Protein AF-A0A2S0XBP8-F1 (afdb_monomer_lite)

pLDDT: mean 96.59, std 1.71, range [90.12, 98.38]

Radius of gyration: 14.12 Å; chains: 1; bounding box: 32×30×44 Å

Secondary structure (DSSP, 8-state):
-BGGG--HHHHHHHHHHHHHHHGGG-HHHHGGGSTT---SSS--SEEEEEEETTEEEEEEEEEEEEEEETTEEEEEEEEE---

Foldseek 3Di:
DFLVPDDLVNLQLLLVVQLVVCVVVDVVSSVCSPPSHNDDPDDAGDKDFDADPVGTDWIKGWDWDWDADPNDTDTDIDIDPTD

Sequence (83 aa):
RWESELGLTDHAELSEFFRKSYGPTGAFNAQPFQGSRSWAGARPEVRVIGRDARGVAAHVGLLRRFIKVGGVDLLVAELGLYA

Structure (mmCIF, N/CA/C/O backbone):
data_AF-A0A2S0XBP8-F1
#
_entry.id   AF-A0A2S0XBP8-F1
#
loop_
_atom_site.group_PDB
_atom_site.id
_atom_site.type_symbol
_atom_site.label_atom_id
_atom_site.label_alt_id
_atom_site.label_comp_id
_atom_site.label_asym_id
_atom_site.label_entity_id
_atom_site.label_seq_id
_atom_site.pdbx_PDB_ins_code
_atom_site.Cartn_x
_atom_site.Cartn_y
_atom_site.Cartn_z
_atom_site.occupancy
_atom_site.B_iso_or_equiv
_atom_site.auth_seq_id
_atom_site.auth_comp_id
_atom_site.auth_asym_id
_atom_site.auth_atom_id
_atom_site.pdbx_PDB_model_num
ATOM 1 N N . ARG A 1 1 ? -2.324 -9.751 0.120 1.00 93.00 1 ARG A N 1
ATOM 2 C CA . ARG A 1 1 ? -1.115 -10.484 0.564 1.00 93.00 1 ARG A CA 1
ATOM 3 C C . ARG A 1 1 ? -0.700 -9.929 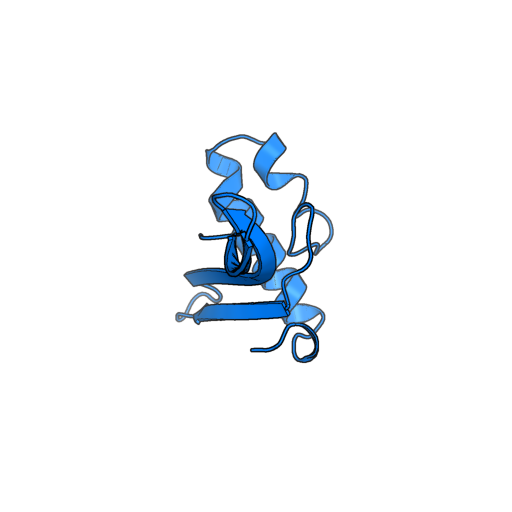1.911 1.00 93.00 1 ARG A C 1
ATOM 5 O O . ARG A 1 1 ? -0.859 -8.725 2.119 1.00 93.00 1 ARG A O 1
ATOM 12 N N . TRP A 1 2 ? -0.233 -10.782 2.811 1.00 97.38 2 TRP A N 1
ATOM 13 C CA . TRP A 1 2 ? 0.420 -10.349 4.042 1.00 97.38 2 TRP A CA 1
ATOM 14 C C . TRP A 1 2 ? 1.769 -9.721 3.708 1.00 97.38 2 TRP A C 1
ATOM 16 O O . TRP A 1 2 ? 2.431 -10.143 2.763 1.00 97.38 2 TRP A O 1
ATOM 26 N N . GLU A 1 3 ? 2.193 -8.728 4.484 1.00 96.94 3 GLU A N 1
ATOM 27 C CA . GLU A 1 3 ? 3.491 -8.079 4.262 1.00 96.94 3 GLU A CA 1
ATOM 28 C C . GLU A 1 3 ? 4.654 -9.076 4.330 1.00 96.94 3 GLU A C 1
ATOM 30 O O . GLU A 1 3 ? 5.607 -8.974 3.568 1.00 96.94 3 GLU A O 1
ATOM 35 N N . SER A 1 4 ? 4.548 -10.088 5.196 1.00 96.56 4 SER A N 1
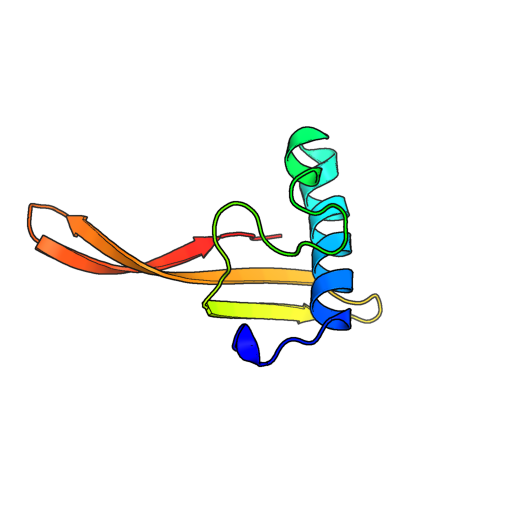ATOM 36 C CA . SER A 1 4 ? 5.544 -11.156 5.341 1.00 96.56 4 SER A CA 1
ATOM 37 C C . SER A 1 4 ? 5.660 -12.084 4.129 1.00 96.56 4 SER A C 1
ATOM 39 O O . SER A 1 4 ? 6.600 -12.868 4.065 1.00 96.56 4 SER A O 1
ATOM 41 N N . GLU A 1 5 ? 4.703 -12.041 3.200 1.00 97.88 5 GLU A N 1
ATOM 42 C CA . GLU A 1 5 ? 4.712 -12.843 1.970 1.00 97.88 5 GLU A CA 1
ATOM 43 C C . GLU A 1 5 ? 5.392 -12.115 0.803 1.00 97.88 5 GLU A C 1
ATOM 45 O O . GLU A 1 5 ? 5.569 -12.709 -0.260 1.00 97.88 5 GLU A O 1
ATOM 50 N N . LEU A 1 6 ? 5.729 -10.829 0.958 1.00 96.62 6 LEU A N 1
ATOM 51 C CA . LEU A 1 6 ? 6.359 -10.047 -0.099 1.00 96.62 6 LEU A CA 1
ATOM 52 C C . LEU A 1 6 ? 7.871 -10.254 -0.120 1.00 96.62 6 LEU A C 1
ATOM 54 O O . LEU A 1 6 ? 8.551 -10.220 0.907 1.00 96.62 6 LEU A O 1
ATOM 58 N N . GLY A 1 7 ? 8.395 -10.460 -1.326 1.00 96.25 7 GLY A N 1
ATOM 59 C CA . GLY A 1 7 ? 9.826 -10.557 -1.565 1.00 96.25 7 GLY A CA 1
ATOM 60 C C . GLY A 1 7 ? 10.473 -9.196 -1.814 1.00 96.25 7 GLY A C 1
ATOM 61 O O . GLY A 1 7 ? 9.814 -8.171 -1.993 1.00 96.25 7 GLY A O 1
ATOM 62 N N . LEU A 1 8 ? 11.804 -9.197 -1.920 1.00 96.38 8 LEU A N 1
ATOM 63 C CA . LEU A 1 8 ? 12.577 -7.995 -2.248 1.00 96.38 8 LEU A CA 1
ATOM 64 C C . LEU A 1 8 ? 12.123 -7.352 -3.571 1.00 96.38 8 LEU A C 1
ATOM 66 O O . LEU A 1 8 ? 12.030 -6.130 -3.662 1.00 96.38 8 LEU A O 1
ATOM 70 N N . THR A 1 9 ? 11.804 -8.169 -4.578 1.00 96.75 9 THR A N 1
ATOM 71 C CA . THR A 1 9 ? 11.326 -7.693 -5.883 1.00 96.75 9 THR A CA 1
ATOM 72 C C . THR A 1 9 ? 9.957 -7.023 -5.787 1.00 96.75 9 THR A C 1
ATOM 74 O O . THR A 1 9 ? 9.768 -5.978 -6.403 1.00 96.75 9 THR A O 1
ATOM 77 N N . ASP A 1 10 ? 9.033 -7.550 -4.971 1.00 97.25 10 ASP A N 1
ATOM 78 C CA . ASP A 1 10 ? 7.738 -6.898 -4.738 1.00 97.25 10 ASP A CA 1
ATOM 79 C C . ASP A 1 10 ? 7.938 -5.513 -4.105 1.00 97.25 10 ASP A C 1
ATOM 81 O O . ASP A 1 10 ? 7.322 -4.535 -4.527 1.00 97.25 10 ASP A O 1
ATOM 85 N N . HIS A 1 11 ? 8.834 -5.399 -3.118 1.00 97.69 11 HIS A N 1
ATOM 86 C CA . HIS A 1 11 ? 9.127 -4.114 -2.480 1.00 97.69 11 HIS A CA 1
ATOM 87 C C . HIS A 1 11 ? 9.801 -3.116 -3.427 1.00 97.69 11 HIS A C 1
ATOM 89 O O . HIS A 1 11 ? 9.475 -1.930 -3.376 1.00 97.69 11 HIS A O 1
ATOM 95 N N . ALA A 1 12 ? 10.703 -3.571 -4.297 1.00 98.19 12 ALA A N 1
ATOM 96 C CA . ALA A 1 12 ? 11.335 -2.718 -5.300 1.00 98.19 12 ALA A CA 1
ATOM 97 C C . ALA A 1 12 ? 10.310 -2.178 -6.313 1.00 98.19 12 ALA A C 1
ATOM 99 O O . ALA A 1 12 ? 10.291 -0.980 -6.591 1.00 98.19 12 ALA A O 1
ATOM 100 N N . GLU A 1 13 ? 9.411 -3.034 -6.800 1.00 98.19 13 GLU A N 1
ATOM 101 C CA . GLU A 1 13 ? 8.360 -2.638 -7.739 1.00 98.19 13 GLU A CA 1
ATOM 102 C C . GLU A 1 13 ? 7.349 -1.677 -7.092 1.00 98.19 13 GLU A C 1
ATOM 104 O O . GLU A 1 13 ? 7.011 -0.645 -7.670 1.00 98.19 13 GLU A O 1
ATOM 109 N N . LEU A 1 14 ? 6.917 -1.954 -5.856 1.00 98.25 14 LEU A N 1
ATOM 110 C CA . LEU A 1 14 ? 6.047 -1.056 -5.089 1.00 98.25 14 LEU A CA 1
ATOM 111 C C . LEU A 1 14 ? 6.717 0.297 -4.818 1.00 98.25 14 LEU A C 1
ATOM 113 O O . LEU A 1 14 ? 6.078 1.339 -4.923 1.00 98.25 14 LEU A O 1
ATOM 117 N N . SER A 1 15 ? 8.006 0.295 -4.478 1.00 98.06 15 SER A N 1
ATOM 118 C CA . SER A 1 15 ? 8.808 1.506 -4.286 1.00 98.06 15 SER A CA 1
ATOM 119 C C . SER A 1 15 ? 8.837 2.364 -5.554 1.00 98.06 15 SER A C 1
ATOM 121 O O . SER A 1 15 ? 8.599 3.572 -5.485 1.00 98.06 15 SER A O 1
ATOM 123 N N . GLU A 1 16 ? 9.062 1.751 -6.718 1.00 97.94 16 GLU A N 1
ATOM 124 C CA . GLU A 1 16 ? 9.024 2.451 -8.001 1.00 97.94 16 GLU A CA 1
ATOM 125 C C . GLU A 1 16 ? 7.624 2.991 -8.316 1.00 97.94 16 GLU A C 1
ATOM 127 O O . GLU A 1 16 ? 7.488 4.160 -8.690 1.00 97.94 16 GLU A O 1
ATOM 132 N N . PHE A 1 17 ? 6.589 2.173 -8.114 1.00 98.12 17 PHE A N 1
ATOM 133 C CA . PHE A 1 17 ? 5.194 2.570 -8.278 1.00 98.12 17 PHE A CA 1
ATOM 134 C C . PHE A 1 17 ? 4.860 3.798 -7.421 1.00 98.12 17 PHE A C 1
ATOM 136 O O . PHE A 1 17 ? 4.460 4.827 -7.958 1.00 98.12 17 PHE A O 1
ATOM 143 N N . PHE A 1 18 ? 5.139 3.769 -6.114 1.00 97.94 18 PHE A N 1
ATOM 144 C CA . PHE A 1 18 ? 4.870 4.903 -5.226 1.00 97.94 18 PHE A CA 1
ATOM 145 C C . PHE A 1 18 ? 5.662 6.155 -5.591 1.00 97.94 18 PHE A C 1
ATOM 147 O O . PHE A 1 18 ? 5.130 7.260 -5.498 1.00 97.94 18 PHE A O 1
ATOM 154 N N . ARG A 1 19 ? 6.915 6.020 -6.043 1.00 97.50 19 ARG A N 1
ATOM 155 C CA . ARG A 1 19 ? 7.672 7.174 -6.545 1.00 97.50 19 ARG A CA 1
ATOM 156 C C . ARG A 1 19 ? 6.991 7.819 -7.749 1.00 97.50 19 ARG A C 1
ATOM 158 O O . ARG A 1 19 ? 6.975 9.046 -7.828 1.00 97.50 19 ARG A O 1
ATOM 165 N N . LYS A 1 20 ? 6.457 7.019 -8.674 1.00 96.75 20 LYS A N 1
ATOM 166 C CA . LYS A 1 20 ? 5.742 7.512 -9.860 1.00 96.75 20 LYS A CA 1
ATOM 167 C C . LYS A 1 20 ? 4.379 8.105 -9.502 1.00 96.75 20 LYS A C 1
ATOM 169 O O . LYS A 1 20 ? 4.020 9.126 -10.076 1.00 96.75 20 LYS A O 1
ATOM 174 N N . SER A 1 21 ? 3.669 7.526 -8.535 1.00 96.94 21 SER A N 1
ATOM 175 C CA . SER A 1 21 ? 2.341 7.997 -8.122 1.00 96.94 21 SER A CA 1
ATOM 176 C C . SER A 1 21 ? 2.396 9.248 -7.241 1.00 96.94 21 SER A C 1
ATOM 178 O O . SER A 1 21 ? 1.634 10.186 -7.457 1.00 96.94 21 SER A O 1
AT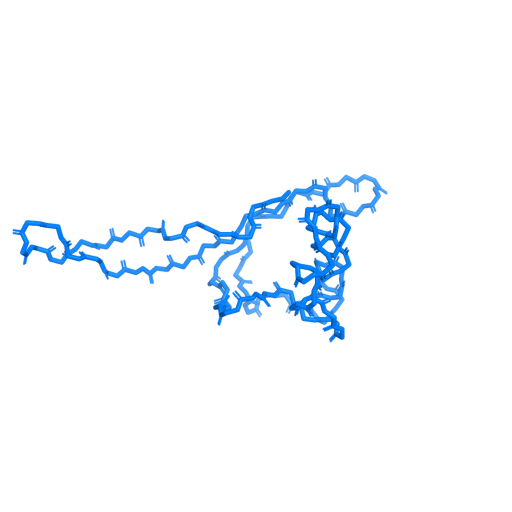OM 180 N N . TYR A 1 22 ? 3.322 9.313 -6.278 1.00 96.75 22 TYR A N 1
ATOM 181 C CA . TYR A 1 22 ? 3.439 10.449 -5.353 1.00 96.75 22 TYR A CA 1
ATOM 182 C C . TYR A 1 22 ? 4.423 11.531 -5.807 1.00 96.75 22 TYR A C 1
ATOM 184 O O . TYR A 1 22 ? 4.311 12.673 -5.376 1.00 96.75 22 TYR A O 1
ATOM 192 N N . GLY A 1 23 ? 5.374 11.223 -6.692 1.00 96.75 23 GLY A N 1
ATOM 193 C CA . GLY A 1 23 ? 6.323 12.211 -7.220 1.00 96.75 23 GLY A CA 1
ATOM 194 C C . GLY A 1 23 ? 5.665 13.454 -7.838 1.00 96.75 23 GLY A C 1
ATOM 195 O O . GLY A 1 23 ? 6.098 14.563 -7.515 1.00 96.75 23 GLY A O 1
ATOM 196 N N . PRO A 1 24 ? 4.600 13.316 -8.654 1.00 97.44 24 PRO A N 1
ATOM 197 C CA . PRO A 1 24 ? 3.883 14.452 -9.235 1.00 97.44 24 PRO A CA 1
ATOM 198 C C . PRO A 1 24 ? 3.235 15.396 -8.214 1.00 97.44 24 PRO A C 1
ATOM 200 O O . PRO A 1 24 ? 3.002 16.556 -8.538 1.00 97.44 24 PRO A O 1
ATOM 203 N N . THR A 1 25 ? 2.962 14.939 -6.984 1.00 94.81 25 THR A N 1
ATOM 204 C CA . THR A 1 25 ? 2.392 15.788 -5.920 1.00 94.81 25 THR A CA 1
ATOM 205 C C . THR A 1 25 ? 3.464 16.502 -5.090 1.00 94.81 25 THR A C 1
ATOM 207 O O . THR A 1 25 ? 3.138 17.291 -4.206 1.00 94.81 25 THR A O 1
ATOM 210 N N . GLY A 1 26 ? 4.745 16.246 -5.373 1.00 95.31 26 GLY A N 1
ATOM 211 C CA . GLY A 1 26 ? 5.888 16.904 -4.752 1.00 95.31 26 GLY A CA 1
ATOM 212 C C . GLY A 1 26 ? 7.056 15.944 -4.547 1.00 95.31 26 GLY A C 1
ATOM 213 O O . GLY A 1 26 ? 6.885 14.818 -4.082 1.00 95.31 26 GLY A O 1
ATOM 214 N N . ALA A 1 27 ? 8.277 16.413 -4.819 1.00 92.44 27 ALA A N 1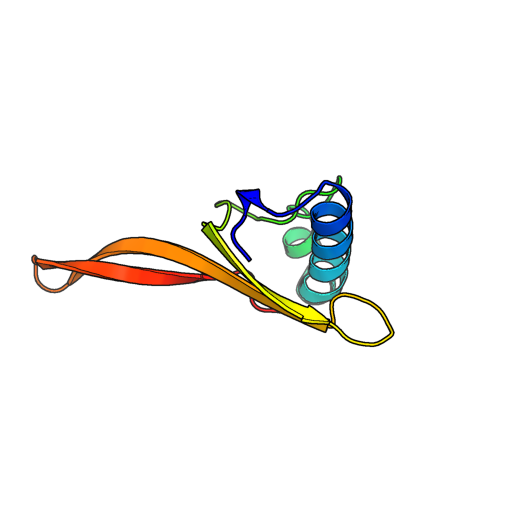
ATOM 215 C CA . ALA A 1 27 ? 9.485 15.593 -4.689 1.00 92.44 27 ALA A CA 1
ATOM 216 C C . ALA A 1 27 ? 9.650 14.996 -3.279 1.00 92.44 27 ALA A C 1
ATOM 218 O O . ALA A 1 27 ? 10.089 13.855 -3.147 1.00 92.44 27 ALA A O 1
ATOM 219 N N . PHE A 1 28 ? 9.242 15.737 -2.242 1.00 94.94 28 PHE A N 1
ATOM 220 C CA . PHE A 1 28 ? 9.228 15.274 -0.853 1.00 94.94 28 PHE A CA 1
ATOM 221 C C . PHE A 1 28 ? 8.371 14.012 -0.659 1.00 94.94 28 PHE A C 1
ATOM 223 O O . PHE A 1 28 ? 8.801 13.090 0.026 1.00 94.94 28 PHE A O 1
ATOM 230 N N . ASN A 1 29 ? 7.223 13.900 -1.333 1.00 94.44 29 ASN A N 1
ATOM 231 C CA . ASN A 1 29 ? 6.323 12.753 -1.184 1.00 94.44 29 ASN A CA 1
ATOM 232 C C . ASN A 1 29 ? 6.895 11.467 -1.805 1.00 94.44 29 ASN A C 1
ATOM 234 O O . ASN A 1 29 ? 6.536 10.369 -1.391 1.00 94.44 29 ASN A O 1
ATOM 238 N N . ALA A 1 30 ? 7.829 11.582 -2.755 1.00 95.62 30 ALA A N 1
ATOM 239 C CA . ALA A 1 30 ? 8.543 10.442 -3.329 1.00 95.62 30 ALA A CA 1
ATOM 240 C C . ALA A 1 30 ? 9.798 10.026 -2.533 1.00 95.62 30 ALA A C 1
ATOM 242 O O . ALA A 1 30 ? 10.301 8.916 -2.721 1.00 95.62 30 ALA A O 1
ATOM 243 N N . GLN A 1 31 ? 10.328 10.888 -1.655 1.00 96.06 31 GLN A N 1
ATOM 244 C CA . GLN A 1 31 ? 11.557 10.617 -0.892 1.00 96.06 31 GLN A CA 1
ATOM 245 C C . GLN A 1 31 ? 11.485 9.368 0.002 1.00 96.06 31 GLN A C 1
ATOM 247 O O . GLN A 1 31 ? 12.468 8.615 0.018 1.00 96.06 31 GLN A O 1
ATOM 252 N N . PRO A 1 32 ? 10.370 9.082 0.710 1.00 96.56 32 PRO A N 1
ATOM 253 C CA . PRO A 1 32 ? 10.261 7.877 1.530 1.00 96.56 32 PRO A CA 1
ATOM 254 C C . PRO A 1 32 ? 10.486 6.590 0.739 1.00 96.56 32 PRO A C 1
ATOM 256 O O . PRO A 1 32 ? 11.003 5.622 1.285 1.00 96.56 32 PRO A O 1
ATOM 259 N N . PHE A 1 33 ? 10.167 6.606 -0.556 1.00 97.12 33 PHE A N 1
ATOM 260 C CA . PHE A 1 33 ? 10.205 5.439 -1.428 1.00 97.12 33 PHE A CA 1
ATOM 261 C C . PHE A 1 33 ? 11.519 5.293 -2.204 1.00 97.12 33 PHE A C 1
ATOM 263 O O . PHE A 1 33 ? 11.586 4.568 -3.188 1.00 97.12 33 PHE A O 1
ATOM 270 N N . GLN A 1 34 ? 12.584 5.996 -1.822 1.00 95.00 34 GLN A N 1
ATOM 271 C CA . GLN A 1 34 ? 13.914 5.783 -2.403 1.00 95.00 34 GLN A CA 1
ATOM 272 C C . GLN A 1 34 ? 14.588 4.535 -1.815 1.00 95.00 34 GLN A C 1
ATOM 274 O O . GLN A 1 34 ? 14.346 4.195 -0.656 1.00 95.00 34 GLN A O 1
ATOM 279 N N . GLY A 1 35 ? 15.467 3.889 -2.589 1.00 94.12 35 GLY A N 1
ATOM 280 C CA . GLY A 1 35 ? 16.244 2.732 -2.127 1.00 94.12 35 GLY A CA 1
ATOM 281 C C . GLY A 1 35 ? 15.391 1.490 -1.855 1.00 94.12 35 GLY A C 1
ATOM 282 O O . GLY A 1 35 ? 15.606 0.819 -0.853 1.00 94.12 35 GLY A O 1
ATOM 283 N N . SER A 1 36 ? 14.390 1.224 -2.702 1.00 94.69 36 SER A N 1
ATOM 284 C CA . SER A 1 36 ? 13.486 0.063 -2.598 1.00 94.69 36 SER A CA 1
ATOM 285 C C . SER A 1 36 ? 12.613 0.023 -1.335 1.00 94.69 36 SER A C 1
ATOM 287 O O . SER A 1 36 ? 12.049 -1.014 -0.987 1.00 94.69 36 SER A O 1
ATOM 289 N N . ARG A 1 37 ? 12.459 1.157 -0.642 1.00 95.06 37 ARG A N 1
ATOM 290 C CA . ARG A 1 37 ? 11.517 1.304 0.475 1.00 95.06 37 ARG A CA 1
ATOM 291 C C . ARG A 1 37 ? 10.092 1.416 -0.066 1.00 95.06 37 ARG A C 1
ATOM 293 O O . ARG A 1 37 ? 9.812 2.263 -0.907 1.00 95.06 37 ARG A O 1
ATOM 300 N N . SER A 1 38 ? 9.178 0.586 0.428 1.00 96.69 38 SER A N 1
ATOM 301 C CA . SER A 1 38 ? 7.790 0.493 -0.069 1.00 96.69 38 SER A CA 1
ATOM 302 C C . SER A 1 38 ? 6.741 0.909 0.971 1.00 96.69 38 SER A C 1
ATOM 304 O O . SER A 1 38 ? 5.581 0.489 0.920 1.00 96.69 38 SER A O 1
ATOM 306 N N . TRP A 1 39 ? 7.145 1.717 1.949 1.00 94.62 39 TRP A N 1
ATOM 307 C CA . TRP A 1 39 ? 6.258 2.333 2.932 1.00 94.62 39 TRP A CA 1
ATOM 308 C C . TRP A 1 39 ? 6.856 3.641 3.455 1.00 94.62 39 TRP A C 1
ATOM 310 O O . TRP A 1 39 ? 8.066 3.859 3.389 1.00 94.62 39 TRP A O 1
ATOM 320 N N . ALA A 1 40 ? 5.995 4.500 3.997 1.00 90.50 40 ALA A N 1
ATOM 321 C CA . ALA A 1 40 ? 6.359 5.775 4.598 1.00 90.50 40 ALA A CA 1
ATOM 322 C C . ALA A 1 40 ? 5.746 5.846 6.003 1.00 90.50 40 ALA A C 1
ATOM 324 O O . ALA A 1 40 ? 4.534 5.732 6.160 1.00 90.50 40 ALA A O 1
ATOM 325 N N . GLY A 1 41 ? 6.582 5.984 7.033 1.00 90.12 41 GLY A N 1
ATOM 326 C CA . GLY A 1 41 ? 6.141 6.013 8.432 1.00 90.12 41 GLY A CA 1
ATOM 327 C C . GLY A 1 41 ? 5.857 4.626 9.014 1.00 90.12 41 GLY A C 1
ATOM 328 O O . GLY A 1 41 ? 6.601 4.171 9.879 1.00 90.12 41 GLY A O 1
ATOM 329 N N . ALA A 1 42 ? 4.821 3.936 8.533 1.00 92.56 42 ALA A N 1
ATOM 330 C CA . ALA A 1 42 ? 4.406 2.635 9.059 1.00 92.56 42 ALA A CA 1
ATOM 331 C C . ALA A 1 42 ? 4.398 1.548 7.976 1.00 92.56 42 ALA A C 1
ATOM 333 O O . ALA A 1 42 ? 3.948 1.775 6.854 1.00 92.56 42 ALA A O 1
ATOM 334 N N . ARG A 1 43 ? 4.897 0.356 8.323 1.00 95.31 43 ARG A N 1
ATOM 335 C CA . ARG A 1 43 ? 4.886 -0.824 7.450 1.00 95.31 43 ARG A CA 1
ATOM 336 C C . ARG A 1 43 ? 3.505 -1.496 7.516 1.00 95.31 43 ARG A C 1
ATOM 338 O O . ARG A 1 43 ? 3.154 -1.919 8.615 1.00 95.31 43 ARG A O 1
ATOM 345 N N . PRO A 1 44 ? 2.755 -1.629 6.403 1.00 96.94 44 PRO A N 1
ATOM 346 C CA . PRO A 1 44 ? 1.463 -2.318 6.385 1.00 96.94 44 PRO A CA 1
ATOM 347 C C . PRO A 1 44 ? 1.534 -3.751 6.924 1.00 96.94 44 PRO A C 1
ATOM 349 O O . PRO A 1 44 ? 2.573 -4.401 6.844 1.00 96.94 44 PRO A O 1
ATOM 352 N N . GLU A 1 45 ? 0.415 -4.258 7.433 1.00 97.94 45 GLU A N 1
ATOM 353 C CA . GLU A 1 45 ? 0.248 -5.679 7.766 1.00 97.94 45 GLU A CA 1
ATOM 354 C C . GLU A 1 45 ? -0.253 -6.473 6.559 1.00 97.94 45 GLU A C 1
ATOM 356 O O . GLU A 1 45 ? 0.219 -7.576 6.282 1.00 97.94 45 GLU A O 1
ATOM 361 N N . VAL A 1 46 ? -1.208 -5.889 5.832 1.00 97.81 46 VAL A N 1
ATOM 362 C CA . VAL A 1 46 ? -1.815 -6.461 4.630 1.00 97.81 46 VAL A CA 1
ATOM 363 C C . VAL A 1 46 ? -1.753 -5.435 3.513 1.00 97.81 46 VAL A C 1
ATOM 365 O O . VAL A 1 46 ? -1.934 -4.237 3.735 1.00 97.81 46 VAL A O 1
ATOM 368 N N . ARG A 1 47 ? -1.538 -5.919 2.293 1.00 98.06 47 ARG A N 1
ATOM 369 C CA . ARG A 1 47 ? -1.624 -5.119 1.074 1.00 98.06 47 ARG A CA 1
ATOM 370 C C . ARG A 1 47 ? -2.581 -5.741 0.077 1.00 98.06 47 ARG A C 1
ATOM 372 O O . ARG A 1 47 ? -2.574 -6.960 -0.144 1.00 98.06 47 ARG A O 1
ATOM 379 N N . VAL A 1 48 ? -3.358 -4.883 -0.567 1.00 98.00 48 VAL A N 1
ATOM 380 C CA . VAL A 1 48 ? -4.082 -5.191 -1.797 1.00 98.00 48 VAL A CA 1
ATOM 381 C C . VAL A 1 48 ? -3.304 -4.544 -2.932 1.00 98.00 48 VAL A C 1
ATOM 383 O O . VAL A 1 48 ? -3.034 -3.347 -2.898 1.00 98.00 48 VAL A O 1
ATOM 386 N N . ILE A 1 49 ? -2.896 -5.357 -3.904 1.00 98.12 49 ILE A N 1
ATOM 387 C CA . ILE A 1 49 ? -2.034 -4.939 -5.010 1.00 98.12 49 ILE A CA 1
ATOM 388 C C . ILE A 1 49 ? -2.752 -5.306 -6.304 1.00 98.12 49 ILE A C 1
ATOM 390 O O . ILE A 1 49 ? -2.909 -6.489 -6.609 1.00 98.12 49 ILE A O 1
ATOM 394 N N . GLY A 1 50 ? -3.206 -4.295 -7.039 1.00 98.06 50 GLY A N 1
ATOM 395 C CA . GLY A 1 50 ? -3.716 -4.440 -8.395 1.00 98.06 50 GLY A CA 1
ATOM 396 C C . GLY A 1 50 ? -2.554 -4.486 -9.378 1.00 98.06 50 GLY A C 1
ATOM 397 O O . GLY A 1 50 ? -1.611 -3.702 -9.264 1.00 98.06 50 GLY A O 1
ATOM 398 N N . ARG A 1 51 ? -2.604 -5.414 -10.333 1.00 97.62 51 ARG A N 1
ATOM 399 C CA . ARG A 1 51 ? -1.561 -5.594 -11.347 1.00 97.62 51 ARG A CA 1
ATOM 400 C C . ARG A 1 51 ? -2.175 -5.620 -12.741 1.00 97.62 51 ARG A C 1
ATOM 402 O O . ARG A 1 51 ? -3.259 -6.172 -12.917 1.00 97.62 51 ARG A O 1
ATOM 409 N N . ASP A 1 52 ? -1.467 -5.055 -13.707 1.00 97.19 52 ASP A N 1
ATOM 410 C CA . ASP A 1 52 ? -1.778 -5.143 -15.132 1.00 97.19 52 ASP A CA 1
ATOM 411 C C . ASP A 1 52 ? -0.549 -5.632 -15.926 1.00 97.19 52 ASP A C 1
ATOM 413 O O . ASP A 1 52 ? 0.441 -6.092 -15.352 1.00 97.19 52 ASP A O 1
ATOM 417 N N . ALA A 1 53 ? -0.600 -5.551 -17.260 1.00 97.31 53 ALA A N 1
ATOM 418 C CA . ALA A 1 53 ? 0.499 -5.979 -18.129 1.00 97.31 53 ALA A CA 1
ATOM 419 C C . ALA A 1 53 ? 1.814 -5.190 -17.936 1.00 97.31 53 ALA A C 1
ATOM 421 O O . ALA A 1 53 ? 2.848 -5.602 -18.458 1.00 97.31 53 ALA A O 1
ATOM 422 N N . ARG A 1 54 ? 1.791 -4.057 -17.222 1.00 95.44 54 ARG A N 1
ATOM 423 C CA . ARG A 1 54 ? 2.942 -3.177 -16.968 1.00 95.44 54 ARG A CA 1
ATOM 424 C C . ARG A 1 54 ? 3.474 -3.279 -15.535 1.00 95.44 54 ARG A C 1
ATOM 426 O O . ARG A 1 54 ? 4.448 -2.595 -15.227 1.00 95.44 54 ARG A O 1
ATOM 433 N N . GLY A 1 55 ? 2.876 -4.115 -14.685 1.00 96.44 55 GLY A N 1
ATOM 434 C CA . GLY A 1 55 ? 3.294 -4.316 -13.295 1.00 96.44 55 GLY A CA 1
ATOM 435 C C . GLY A 1 55 ? 2.223 -3.889 -12.295 1.00 96.44 55 GLY A C 1
ATOM 436 O O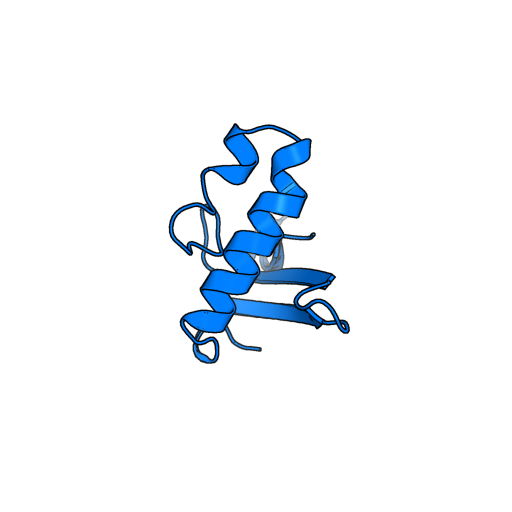 . GLY A 1 55 ? 1.035 -4.127 -12.512 1.00 96.44 55 GLY A O 1
ATOM 437 N N . VAL A 1 56 ? 2.630 -3.304 -11.164 1.00 98.12 56 VAL A N 1
ATOM 438 C CA . VAL A 1 56 ? 1.695 -2.716 -10.186 1.00 98.12 56 VAL A CA 1
ATOM 439 C C . VAL A 1 56 ? 0.935 -1.548 -10.818 1.00 98.12 56 VAL A C 1
ATOM 441 O O . VAL A 1 56 ? 1.533 -0.579 -11.281 1.00 98.12 56 VAL A O 1
ATOM 444 N N . ALA A 1 57 ? -0.392 -1.647 -10.795 1.00 98.00 57 ALA A N 1
ATOM 445 C CA . ALA A 1 57 ? -1.319 -0.662 -11.347 1.00 98.00 57 ALA A CA 1
ATOM 446 C C . ALA A 1 57 ? -2.160 0.040 -10.268 1.00 98.00 57 ALA A C 1
ATOM 448 O O . ALA A 1 57 ? -2.682 1.120 -10.520 1.00 98.00 57 ALA A O 1
ATOM 449 N N . ALA A 1 58 ? -2.306 -0.573 -9.090 1.00 98.12 58 ALA A N 1
ATOM 450 C CA . ALA A 1 58 ? -2.998 0.012 -7.945 1.00 98.12 58 ALA A CA 1
ATOM 451 C C . ALA A 1 58 ? -2.489 -0.593 -6.632 1.00 98.12 58 ALA A C 1
ATOM 453 O O . ALA A 1 58 ? -2.082 -1.760 -6.592 1.00 98.12 58 ALA A O 1
ATOM 454 N N . HIS A 1 59 ? -2.568 0.156 -5.537 1.00 98.19 59 HIS A N 1
ATOM 455 C CA . HIS A 1 59 ? -2.207 -0.334 -4.210 1.00 98.19 59 HIS A CA 1
ATOM 456 C C . HIS A 1 59 ? -3.093 0.261 -3.109 1.00 98.19 59 HIS A C 1
ATOM 458 O O . HIS A 1 59 ? -3.453 1.430 -3.157 1.00 98.19 59 HIS A O 1
ATOM 464 N N . VAL A 1 60 ? -3.374 -0.523 -2.063 1.00 98.00 60 VAL A N 1
ATOM 465 C CA . VAL A 1 60 ? -3.767 -0.015 -0.737 1.00 98.00 60 VAL A CA 1
ATOM 466 C C . VAL A 1 60 ? -3.156 -0.885 0.365 1.00 98.00 60 VAL A C 1
ATOM 468 O O . VAL A 1 60 ? -3.151 -2.117 0.279 1.00 98.00 60 VAL A O 1
ATOM 471 N N . GLY A 1 61 ? -2.606 -0.240 1.396 1.00 97.44 61 GLY A N 1
ATOM 472 C CA . GLY A 1 61 ? -2.052 -0.883 2.586 1.00 97.44 61 GLY A CA 1
ATOM 473 C C . GLY A 1 61 ? -2.990 -0.752 3.782 1.00 97.44 61 GLY A C 1
ATOM 474 O O . GLY A 1 61 ? -3.687 0.252 3.915 1.00 97.44 61 GLY A O 1
ATOM 475 N N . LEU A 1 62 ? -2.985 -1.760 4.651 1.00 97.88 62 LEU A N 1
ATOM 476 C CA . LEU A 1 62 ? -3.832 -1.840 5.837 1.00 97.88 62 LEU A CA 1
ATOM 477 C C . LEU A 1 62 ? -2.997 -2.088 7.095 1.00 97.88 62 LEU A C 1
ATOM 479 O O . LEU A 1 62 ? -2.101 -2.937 7.105 1.00 97.88 62 LEU A O 1
ATOM 483 N N . LEU A 1 63 ? -3.348 -1.381 8.167 1.00 97.00 63 LEU A N 1
ATOM 484 C CA . LEU A 1 63 ? -2.865 -1.587 9.532 1.00 97.00 63 LEU A CA 1
ATOM 485 C C . LEU A 1 63 ? -4.049 -1.785 10.475 1.00 97.00 63 LEU A C 1
ATOM 487 O O . LEU A 1 63 ? -5.064 -1.097 10.352 1.00 97.00 63 LEU A O 1
ATOM 491 N N . ARG A 1 64 ? -3.919 -2.679 11.455 1.00 97.44 64 ARG A N 1
ATOM 492 C CA . ARG A 1 64 ? -4.878 -2.745 12.561 1.00 97.44 64 ARG A CA 1
ATOM 493 C C . ARG A 1 64 ? -4.497 -1.707 13.608 1.00 97.44 64 ARG A C 1
ATOM 495 O O . ARG A 1 64 ? -3.353 -1.650 14.059 1.00 97.44 64 ARG A O 1
ATOM 502 N N . ARG A 1 65 ? -5.460 -0.887 14.020 1.00 96.81 65 ARG A N 1
ATOM 503 C CA . ARG A 1 65 ? -5.278 0.132 15.062 1.00 96.81 65 ARG A CA 1
ATOM 504 C C . ARG A 1 65 ? -6.431 0.109 16.042 1.00 96.81 65 ARG A C 1
ATOM 506 O O . ARG A 1 65 ? -7.553 -0.205 15.666 1.00 96.81 65 ARG A O 1
ATOM 513 N N . PHE A 1 66 ? -6.156 0.521 17.272 1.00 97.50 66 PHE A N 1
ATOM 514 C CA . PHE A 1 66 ? -7.194 0.950 18.197 1.00 97.50 66 PHE A CA 1
ATOM 515 C C . PHE A 1 66 ? -7.209 2.473 18.236 1.00 97.50 66 PHE A C 1
ATOM 517 O O . PHE A 1 66 ? -6.160 3.094 18.415 1.00 97.50 66 PHE A O 1
ATOM 524 N N . ILE A 1 67 ? -8.385 3.068 18.054 1.00 97.12 67 ILE A N 1
ATOM 525 C CA . ILE A 1 67 ? -8.600 4.509 18.219 1.00 97.12 67 ILE A CA 1
ATOM 526 C C . ILE A 1 67 ? -9.655 4.751 19.295 1.00 97.12 67 ILE A C 1
ATOM 528 O O . ILE A 1 67 ? -10.570 3.946 19.458 1.00 97.12 67 ILE A O 1
ATOM 532 N N . LYS A 1 68 ? -9.548 5.869 20.017 1.00 98.06 68 LYS A N 1
ATOM 533 C CA . LYS A 1 68 ? -10.556 6.266 21.006 1.00 98.06 68 LYS A CA 1
ATOM 534 C C . LYS A 1 68 ? -11.654 7.093 20.351 1.00 98.06 68 LYS A C 1
ATOM 536 O O . LYS A 1 68 ? -11.376 8.157 19.806 1.00 98.06 68 LYS A O 1
ATOM 541 N N . VAL A 1 69 ? -12.901 6.644 20.471 1.00 97.62 69 VAL A N 1
ATOM 542 C CA . VAL A 1 69 ? -14.095 7.388 20.042 1.00 97.62 69 VAL A CA 1
ATOM 543 C C . VAL A 1 69 ? -15.068 7.437 21.212 1.00 97.62 69 VAL A C 1
ATOM 545 O O . VAL A 1 69 ? -15.495 6.401 21.713 1.00 97.62 69 VAL A O 1
ATOM 548 N N . GLY A 1 70 ? -15.368 8.640 21.712 1.00 96.62 70 GLY A N 1
ATOM 549 C CA . GLY A 1 70 ? -16.237 8.803 22.886 1.00 96.62 70 GLY A CA 1
ATOM 550 C C . GLY A 1 70 ? -15.726 8.088 24.147 1.00 96.62 70 GLY A C 1
ATOM 551 O O . GLY A 1 70 ? -16.524 7.632 24.956 1.00 96.62 70 GLY A O 1
ATOM 552 N N . GLY A 1 71 ? -14.405 7.936 24.297 1.00 97.00 71 GLY A N 1
ATOM 553 C CA . GLY A 1 71 ? -13.779 7.227 25.423 1.00 97.00 71 GLY A CA 1
ATOM 554 C C . GLY A 1 71 ? -13.668 5.705 25.261 1.00 97.00 71 GLY A C 1
ATOM 555 O O . GLY A 1 71 ? -12.983 5.072 26.062 1.00 97.00 71 GLY A O 1
ATOM 556 N N . VAL A 1 72 ? -14.260 5.122 24.217 1.00 97.88 72 VAL A N 1
ATOM 557 C CA . VAL A 1 72 ? -14.199 3.681 23.923 1.00 97.88 72 VAL A CA 1
ATOM 558 C C . VAL A 1 72 ? -13.072 3.391 22.931 1.00 97.88 72 VAL A C 1
ATOM 560 O O . VAL A 1 72 ? -12.942 4.094 21.929 1.00 97.88 72 VAL A O 1
ATOM 563 N N . ASP A 1 73 ? -12.265 2.359 23.196 1.00 98.38 73 ASP A N 1
ATOM 564 C CA . ASP A 1 73 ? -11.269 1.852 22.244 1.00 98.38 73 ASP A CA 1
ATOM 565 C C . ASP A 1 73 ? -11.953 1.015 21.156 1.00 98.38 73 ASP A C 1
ATOM 567 O O . ASP A 1 73 ? -12.567 -0.013 21.439 1.00 98.38 73 ASP A O 1
ATOM 571 N N . LEU A 1 74 ? -11.833 1.444 19.901 1.00 98.31 74 LEU A N 1
ATOM 572 C CA . LEU A 1 74 ? -12.404 0.770 18.738 1.00 98.31 74 LEU A CA 1
ATOM 573 C C . LEU A 1 74 ? -11.299 0.225 17.838 1.00 98.31 74 LEU A C 1
ATOM 575 O O . LEU A 1 74 ? -10.403 0.967 17.435 1.00 98.31 74 LEU A O 1
ATOM 579 N N . LEU A 1 75 ? -11.397 -1.061 17.494 1.00 98.12 75 LEU A N 1
ATOM 580 C CA . LEU A 1 75 ? -10.555 -1.677 16.473 1.00 98.12 75 LEU A CA 1
ATOM 581 C C . LEU A 1 75 ? -10.969 -1.162 15.090 1.00 98.12 75 LEU A C 1
ATOM 583 O O . LEU A 1 75 ? -12.125 -1.297 14.692 1.00 98.12 75 LEU A O 1
ATOM 587 N N . VAL A 1 76 ? -10.009 -0.622 14.347 1.00 97.75 76 VAL A N 1
ATOM 588 C CA . VAL A 1 76 ? -10.191 -0.118 12.984 1.00 97.75 76 VAL A CA 1
ATOM 589 C C . VAL A 1 76 ? -9.107 -0.650 12.050 1.00 97.75 76 VAL A C 1
ATOM 591 O O . VAL A 1 76 ? -8.017 -1.042 12.478 1.00 97.75 76 VAL A O 1
ATOM 594 N N . ALA A 1 77 ? -9.417 -0.627 10.755 1.00 97.06 77 ALA A N 1
ATOM 595 C CA . ALA A 1 77 ? -8.448 -0.781 9.682 1.00 97.06 77 ALA A CA 1
ATOM 596 C C . ALA A 1 77 ? -8.008 0.610 9.206 1.00 97.06 77 ALA A C 1
ATOM 598 O O . ALA A 1 77 ? -8.770 1.318 8.550 1.00 97.06 77 ALA A O 1
ATOM 599 N N . GLU A 1 78 ? -6.787 1.009 9.548 1.00 96.25 78 GLU A N 1
ATOM 600 C CA . GLU A 1 78 ? -6.163 2.205 8.986 1.00 96.25 78 GLU A CA 1
ATOM 601 C C . GLU A 1 78 ? -5.722 1.886 7.553 1.00 96.25 78 GLU A C 1
ATOM 603 O O . GLU A 1 78 ? -4.931 0.963 7.337 1.00 96.25 78 GLU A O 1
ATOM 608 N N . LEU A 1 79 ? -6.256 2.631 6.583 1.00 96.81 79 LEU A N 1
ATOM 609 C CA . LEU A 1 79 ? -5.901 2.505 5.173 1.00 96.81 79 LEU A CA 1
ATOM 610 C C . LEU A 1 79 ? -4.928 3.611 4.779 1.00 96.81 79 LEU A C 1
ATOM 612 O O . LEU A 1 79 ? -5.151 4.786 5.069 1.00 96.81 79 LEU A O 1
ATOM 616 N N . GLY A 1 80 ? -3.867 3.237 4.078 1.00 95.50 80 GLY A N 1
ATOM 617 C CA . GLY A 1 80 ? -2.845 4.169 3.625 1.00 95.50 80 GLY A CA 1
ATOM 618 C C . GLY A 1 80 ? -2.144 3.682 2.369 1.00 95.50 80 GLY A C 1
ATOM 619 O O . GLY A 1 80 ? -2.418 2.591 1.864 1.00 95.50 80 GLY A O 1
ATOM 620 N N . LEU A 1 81 ? -1.221 4.505 1.868 1.00 95.31 81 LEU A N 1
ATOM 621 C CA . LEU A 1 81 ? -0.473 4.223 0.640 1.00 95.31 81 LEU A CA 1
ATOM 622 C C . LEU A 1 81 ? -1.403 3.895 -0.546 1.00 95.31 81 LEU A C 1
ATOM 624 O O . LEU A 1 81 ? -1.120 2.978 -1.311 1.00 95.31 81 LEU A O 1
ATOM 628 N N . TYR A 1 82 ? -2.541 4.586 -0.657 1.00 94.44 82 TYR A N 1
ATOM 629 C CA . TYR A 1 82 ? -3.448 4.422 -1.790 1.00 94.44 82 TYR A CA 1
ATOM 630 C C . TYR A 1 82 ? -2.874 5.140 -3.015 1.00 94.44 82 TYR A C 1
ATOM 632 O O . TYR A 1 82 ? -2.473 6.305 -2.917 1.00 94.44 82 TYR A O 1
ATOM 640 N N . ALA A 1 83 ? -2.782 4.430 -4.134 1.00 93.81 83 ALA A N 1
ATOM 641 C CA . ALA A 1 83 ? -2.215 4.921 -5.385 1.00 93.81 83 ALA A CA 1
ATOM 642 C C . ALA A 1 83 ? -2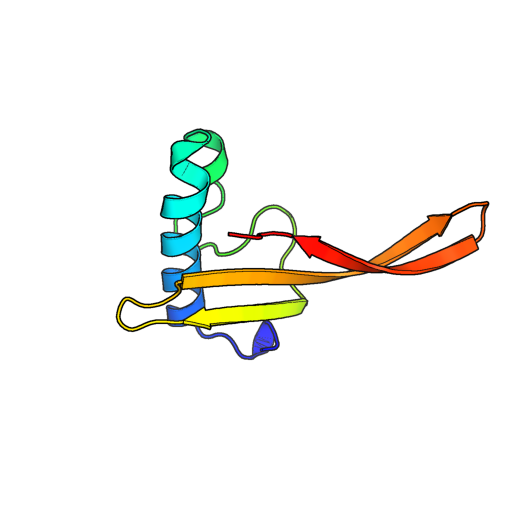.638 4.032 -6.555 1.00 93.81 83 ALA A C 1
ATOM 644 O O . ALA A 1 83 ? -2.951 2.843 -6.303 1.00 93.81 83 ALA A O 1
#